Protein AF-A0A5C7QG18-F1 (afdb_monomer)

pLDDT: mean 86.08, std 16.28, range [35.47, 98.0]

Structure (mmCIF, N/CA/C/O backbone):
data_AF-A0A5C7QG18-F1
#
_entry.id   AF-A0A5C7QG18-F1
#
loop_
_atom_site.group_PDB
_atom_site.id
_atom_site.type_symbol
_atom_site.label_atom_id
_atom_site.label_alt_id
_atom_site.label_comp_id
_atom_site.label_asym_id
_atom_site.label_entity_id
_atom_site.label_seq_id
_atom_site.pdbx_PDB_ins_code
_atom_site.Cartn_x
_atom_site.Cartn_y
_atom_site.Cartn_z
_atom_site.occupancy
_atom_site.B_iso_or_equiv
_atom_site.auth_seq_id
_atom_site.auth_comp_id
_atom_site.auth_asym_id
_atom_site.auth_atom_id
_atom_site.pdbx_PDB_model_num
ATOM 1 N N . MET A 1 1 ? 27.582 0.626 -23.333 1.00 40.91 1 MET A N 1
ATOM 2 C CA . MET A 1 1 ? 26.677 -0.503 -23.034 1.00 40.91 1 MET A CA 1
ATOM 3 C C . MET A 1 1 ? 26.299 -0.450 -21.560 1.00 40.91 1 MET A C 1
ATOM 5 O O . MET A 1 1 ? 26.985 -1.045 -20.756 1.00 40.91 1 MET A O 1
ATOM 9 N N . TYR A 1 2 ? 25.288 0.343 -21.220 1.00 48.47 2 TYR A N 1
ATOM 10 C CA . TYR A 1 2 ? 24.526 0.409 -19.960 1.00 48.47 2 TYR A CA 1
ATOM 11 C C . TYR A 1 2 ? 23.326 1.323 -20.295 1.00 48.47 2 TYR A C 1
ATOM 13 O O . TYR A 1 2 ? 23.486 2.145 -21.193 1.00 48.47 2 TYR A O 1
ATOM 21 N N . LEU A 1 3 ? 22.180 1.200 -19.608 1.00 45.28 3 LEU A N 1
ATOM 22 C CA . LEU A 1 3 ? 20.922 1.982 -19.763 1.00 45.28 3 LEU A CA 1
ATOM 23 C C . LEU A 1 3 ? 19.755 1.293 -20.510 1.00 45.28 3 LEU A C 1
ATOM 25 O O . LEU A 1 3 ? 19.265 1.795 -21.514 1.00 45.28 3 LEU A O 1
ATOM 29 N N . ALA A 1 4 ? 19.240 0.185 -19.967 1.00 44.75 4 ALA A N 1
ATOM 30 C CA . ALA A 1 4 ? 17.872 -0.272 -20.281 1.00 44.75 4 ALA A CA 1
ATOM 31 C C . ALA A 1 4 ? 17.091 -0.822 -19.065 1.00 44.75 4 ALA A C 1
ATOM 33 O O . ALA A 1 4 ? 15.986 -1.321 -19.227 1.00 44.75 4 ALA A O 1
ATOM 34 N N . TYR A 1 5 ? 17.643 -0.745 -17.845 1.00 47.41 5 TYR A N 1
ATOM 35 C CA . TYR A 1 5 ? 17.040 -1.369 -16.652 1.00 47.41 5 TYR A CA 1
ATOM 36 C C . TYR A 1 5 ? 16.222 -0.416 -15.763 1.00 47.41 5 TYR A C 1
ATOM 38 O O . TYR A 1 5 ? 15.475 -0.889 -14.916 1.00 47.41 5 TYR A O 1
ATOM 46 N N . GLY A 1 6 ? 16.346 0.906 -15.935 1.00 49.78 6 GLY A N 1
ATOM 47 C CA . GLY A 1 6 ? 15.667 1.881 -15.067 1.00 49.78 6 GLY A CA 1
ATOM 48 C C . GLY A 1 6 ? 14.184 2.084 -15.388 1.00 49.78 6 GLY A C 1
ATOM 49 O O . GLY A 1 6 ? 13.379 2.221 -14.479 1.00 49.78 6 GLY A O 1
ATOM 50 N N . TRP A 1 7 ? 13.806 2.045 -16.670 1.00 51.66 7 TRP A N 1
ATOM 51 C CA . TRP A 1 7 ? 12.438 2.376 -17.093 1.00 51.66 7 TRP A CA 1
ATOM 52 C C . TRP A 1 7 ? 11.420 1.265 -16.768 1.00 51.66 7 TRP A C 1
ATOM 54 O O . TRP A 1 7 ? 10.299 1.561 -16.379 1.00 51.66 7 TRP A O 1
ATOM 64 N N . ASP A 1 8 ? 11.817 -0.013 -16.832 1.00 73.94 8 ASP A N 1
ATOM 65 C CA . ASP A 1 8 ? 10.913 -1.154 -16.577 1.00 73.94 8 ASP A CA 1
ATOM 66 C C . ASP A 1 8 ? 10.562 -1.322 -15.086 1.00 73.94 8 ASP A C 1
ATOM 68 O O . ASP A 1 8 ? 9.484 -1.812 -14.753 1.00 73.94 8 ASP A O 1
ATOM 72 N N . HIS A 1 9 ? 11.453 -0.930 -14.167 1.00 81.62 9 HIS A N 1
ATOM 73 C CA . HIS A 1 9 ? 11.189 -1.056 -12.727 1.00 81.62 9 HIS A CA 1
ATOM 74 C C . HIS A 1 9 ? 10.169 -0.024 -12.255 1.00 81.62 9 HIS A C 1
ATOM 76 O O . HIS A 1 9 ? 9.154 -0.396 -11.668 1.00 81.62 9 HIS A O 1
ATOM 82 N N . ASP A 1 10 ? 10.390 1.249 -12.580 1.00 88.25 10 ASP A N 1
ATOM 83 C CA . ASP A 1 10 ? 9.490 2.327 -12.175 1.00 88.25 10 ASP A CA 1
ATOM 84 C C . ASP A 1 10 ? 8.101 2.140 -12.798 1.00 88.25 10 ASP A C 1
ATOM 86 O O . ASP A 1 10 ? 7.101 2.192 -12.088 1.00 88.25 10 ASP A O 1
ATOM 90 N N . GLU A 1 11 ? 8.008 1.780 -14.082 1.00 89.19 11 GLU A N 1
ATOM 91 C CA . GLU A 1 11 ? 6.724 1.468 -14.724 1.00 89.19 11 GLU A CA 1
ATOM 92 C C . GLU A 1 11 ? 5.980 0.303 -14.049 1.00 89.19 11 GLU A C 1
ATOM 94 O O . GLU A 1 11 ? 4.754 0.346 -13.895 1.00 89.19 11 GLU A O 1
ATOM 99 N N . LYS A 1 12 ? 6.694 -0.742 -13.608 1.00 89.94 12 LYS A N 1
ATOM 100 C CA . LYS A 1 12 ? 6.092 -1.850 -12.849 1.00 89.94 12 LYS A CA 1
ATOM 101 C C . LYS A 1 12 ? 5.577 -1.398 -11.488 1.00 89.94 12 LYS A C 1
ATOM 103 O O . LYS A 1 12 ? 4.496 -1.836 -11.093 1.00 89.94 12 LYS A O 1
ATOM 108 N N . ILE A 1 13 ? 6.321 -0.541 -10.791 1.00 92.69 13 ILE A N 1
ATOM 109 C CA . ILE A 1 13 ? 5.902 0.026 -9.507 1.00 92.69 13 ILE A CA 1
ATOM 110 C C . ILE A 1 13 ? 4.657 0.887 -9.680 1.00 92.69 13 ILE A C 1
ATOM 112 O O . ILE A 1 13 ? 3.690 0.707 -8.945 1.00 92.69 13 ILE A O 1
ATOM 116 N N . VAL A 1 14 ? 4.636 1.755 -10.688 1.00 94.19 14 VAL A N 1
ATOM 117 C CA . VAL A 1 14 ? 3.479 2.595 -11.009 1.00 94.19 14 VAL A CA 1
ATOM 118 C C . VAL A 1 14 ? 2.265 1.739 -11.341 1.00 94.19 14 VAL A C 1
ATOM 120 O O . VAL A 1 14 ? 1.197 1.938 -10.766 1.00 94.19 14 VAL A O 1
ATOM 123 N N . ARG A 1 15 ? 2.419 0.729 -12.205 1.00 92.62 15 ARG A N 1
ATOM 124 C CA . ARG A 1 15 ? 1.324 -0.190 -12.546 1.00 92.62 15 ARG A CA 1
ATOM 125 C C . ARG A 1 15 ? 0.787 -0.919 -11.315 1.00 92.62 15 ARG A C 1
ATOM 127 O O . ARG A 1 15 ? -0.426 -1.063 -11.176 1.00 92.62 15 ARG A O 1
ATOM 134 N N . LEU A 1 16 ? 1.672 -1.372 -10.428 1.00 95.00 16 LEU A N 1
ATOM 135 C CA . LEU A 1 16 ? 1.276 -2.000 -9.173 1.00 95.00 16 LEU A CA 1
ATOM 136 C C . LEU A 1 16 ? 0.538 -1.009 -8.267 1.00 95.00 16 LEU A C 1
ATOM 138 O O . LEU A 1 16 ? -0.536 -1.339 -7.774 1.00 95.00 16 LEU A O 1
ATOM 142 N N . ALA A 1 17 ? 1.055 0.206 -8.090 1.00 96.12 17 ALA A N 1
ATOM 143 C CA . ALA A 1 17 ? 0.421 1.239 -7.276 1.00 96.12 17 ALA A CA 1
ATOM 144 C C . ALA A 1 17 ? -0.994 1.559 -7.776 1.00 96.12 17 ALA A C 1
ATOM 146 O O . ALA A 1 17 ? -1.938 1.525 -6.993 1.00 96.12 17 ALA A O 1
ATOM 147 N N . LEU A 1 18 ? -1.169 1.748 -9.087 1.00 95.88 18 LEU A N 1
ATOM 148 C CA . LEU A 1 18 ? -2.467 2.045 -9.701 1.00 95.88 18 LEU A CA 1
ATOM 149 C C . LEU A 1 18 ? -3.492 0.903 -9.597 1.00 95.88 18 LEU A C 1
ATOM 151 O O . LEU A 1 18 ? -4.693 1.145 -9.754 1.00 95.88 18 LEU A O 1
ATOM 155 N N . SER A 1 19 ? -3.053 -0.329 -9.317 1.00 96.25 19 SER A N 1
ATOM 156 C CA . SER A 1 19 ? -3.971 -1.441 -9.038 1.00 96.25 19 SER A CA 1
ATOM 157 C C . SER A 1 19 ? -4.697 -1.287 -7.696 1.00 96.25 19 SER A C 1
ATOM 159 O O . SER A 1 19 ? -5.790 -1.828 -7.535 1.00 96.25 19 SER A O 1
ATOM 161 N N . PHE A 1 20 ? -4.152 -0.495 -6.764 1.00 97.00 20 PHE A N 1
ATOM 162 C CA . PHE A 1 20 ? -4.810 -0.150 -5.507 1.00 97.00 20 PHE A CA 1
ATOM 163 C C . PHE A 1 20 ? -5.688 1.097 -5.697 1.00 97.00 20 PHE A C 1
ATOM 165 O O . PHE A 1 20 ? -5.167 2.169 -6.018 1.00 97.00 20 PHE A O 1
ATOM 172 N N . PRO A 1 21 ? -7.011 1.012 -5.462 1.00 95.62 21 PRO A N 1
ATOM 173 C CA . PRO A 1 21 ? -7.928 2.122 -5.724 1.00 95.62 21 PRO A CA 1
ATOM 174 C C . PRO A 1 21 ? -7.557 3.422 -5.007 1.00 95.62 21 PRO A C 1
ATOM 176 O O . PRO A 1 21 ? -7.668 4.497 -5.591 1.00 95.62 21 PRO A O 1
ATOM 179 N N . SER A 1 22 ? -7.071 3.321 -3.767 1.00 96.25 22 SER A N 1
ATOM 180 C CA . SER A 1 22 ? -6.711 4.476 -2.935 1.00 96.25 22 SER A CA 1
ATOM 181 C C . SER A 1 22 ? -5.432 5.201 -3.372 1.00 96.25 22 SER A C 1
ATOM 183 O O . SER A 1 22 ? -5.158 6.292 -2.878 1.00 96.25 22 SER A O 1
ATOM 185 N N . LEU A 1 23 ? -4.652 4.628 -4.297 1.00 96.94 23 LEU A N 1
ATOM 186 C CA . LEU A 1 23 ? -3.402 5.216 -4.788 1.00 96.94 23 LEU A CA 1
ATOM 187 C C . LEU A 1 23 ? -3.536 5.882 -6.164 1.00 96.94 23 LEU A C 1
ATOM 189 O O . LEU A 1 23 ? -2.575 6.481 -6.633 1.00 96.94 23 LEU A O 1
ATOM 193 N N . ARG A 1 24 ? -4.703 5.812 -6.819 1.00 93.81 24 ARG A N 1
ATOM 194 C CA . ARG A 1 24 ? -4.900 6.339 -8.187 1.00 93.81 24 ARG A CA 1
ATOM 195 C C . ARG A 1 24 ? -4.604 7.837 -8.322 1.00 93.81 24 ARG A C 1
ATOM 197 O O . ARG A 1 24 ? -4.213 8.280 -9.394 1.00 93.81 24 ARG A O 1
ATOM 204 N N . GLU A 1 25 ? -4.764 8.591 -7.238 1.00 92.06 25 GLU A N 1
ATOM 205 C CA . GLU A 1 25 ? -4.493 10.034 -7.171 1.00 92.06 25 GLU A CA 1
ATOM 206 C C . GLU A 1 25 ? -3.248 10.356 -6.322 1.00 92.06 25 GLU A C 1
ATOM 208 O O . GLU A 1 25 ? -3.076 11.475 -5.831 1.00 92.06 25 GLU A O 1
ATOM 213 N N . ALA A 1 26 ? -2.377 9.368 -6.091 1.00 95.19 26 ALA A N 1
ATOM 214 C CA . ALA A 1 26 ? -1.180 9.578 -5.293 1.00 95.19 26 ALA A CA 1
ATOM 215 C C . ALA A 1 26 ? -0.138 10.422 -6.040 1.00 95.19 26 ALA A C 1
ATOM 217 O O . ALA A 1 26 ? 0.204 10.166 -7.195 1.00 95.19 26 ALA A O 1
ATOM 218 N N . SER A 1 27 ? 0.399 11.427 -5.345 1.00 95.75 27 SER A N 1
ATOM 219 C CA . SER A 1 27 ? 1.507 12.236 -5.857 1.00 95.75 27 SER A CA 1
ATOM 220 C C . SER A 1 27 ? 2.792 11.407 -5.895 1.00 95.75 27 SER A C 1
ATOM 222 O O . SER A 1 27 ? 3.000 10.559 -5.031 1.00 95.75 27 SER A O 1
ATOM 224 N N . GLY A 1 28 ? 3.658 11.642 -6.882 1.00 93.31 28 GLY A N 1
ATOM 225 C CA . GLY A 1 28 ? 4.908 10.893 -7.055 1.00 93.31 28 GLY A CA 1
ATOM 226 C C . GLY A 1 28 ? 4.773 9.538 -7.754 1.00 93.31 28 GLY A C 1
ATOM 227 O O . GLY A 1 28 ? 5.691 8.733 -7.651 1.00 93.31 28 GLY A O 1
ATOM 228 N N . LEU A 1 29 ? 3.657 9.262 -8.443 1.00 93.06 29 LEU A N 1
ATOM 229 C CA . LEU A 1 29 ? 3.512 8.075 -9.302 1.00 93.06 29 LEU A CA 1
ATOM 230 C C . LEU A 1 29 ? 3.831 8.331 -10.785 1.00 93.06 29 LEU A C 1
ATOM 232 O O . LEU A 1 29 ? 4.124 7.385 -11.505 1.00 93.06 29 LEU A O 1
ATOM 236 N N . HIS A 1 30 ? 3.791 9.571 -11.274 1.00 87.44 30 HIS A N 1
ATOM 237 C 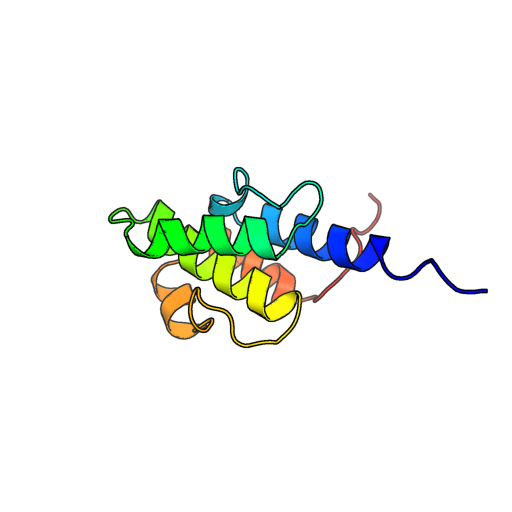CA . HIS A 1 30 ? 4.010 9.861 -12.697 1.00 87.44 30 HIS A CA 1
ATOM 238 C C . HIS A 1 30 ? 4.921 11.085 -12.908 1.00 87.44 30 HIS A C 1
ATOM 240 O O . HIS A 1 30 ? 4.409 12.207 -12.936 1.00 87.44 30 HIS A O 1
ATOM 246 N N . PRO A 1 31 ? 6.247 10.896 -13.101 1.00 88.12 31 PRO A N 1
ATOM 247 C CA . PRO A 1 31 ? 7.008 9.638 -12.975 1.00 88.12 31 PRO A CA 1
ATOM 248 C C . PRO A 1 31 ? 7.061 9.123 -11.525 1.00 88.12 31 PRO A C 1
ATOM 250 O O . PRO A 1 31 ? 6.686 9.845 -10.600 1.00 88.12 31 PRO A O 1
ATOM 253 N N . PHE A 1 32 ? 7.499 7.873 -11.321 1.00 90.94 32 PHE A N 1
ATOM 254 C CA . PHE A 1 32 ? 7.667 7.353 -9.964 1.00 90.94 32 PHE A CA 1
ATOM 255 C C . PHE A 1 32 ? 8.807 8.087 -9.259 1.00 90.94 32 PHE A C 1
ATOM 257 O O . PHE A 1 32 ? 9.974 7.926 -9.597 1.00 90.94 32 PHE A O 1
ATOM 264 N N . GLU A 1 33 ? 8.451 8.883 -8.259 1.00 91.62 33 GLU A N 1
ATOM 265 C CA . GLU A 1 33 ? 9.364 9.681 -7.453 1.00 91.62 33 GLU A CA 1
ATOM 266 C C . GLU A 1 33 ? 9.247 9.219 -5.996 1.00 91.62 33 GLU A C 1
ATOM 268 O O . GLU A 1 33 ? 8.400 9.728 -5.251 1.00 91.62 33 GLU A O 1
ATOM 273 N N . PRO A 1 34 ? 10.089 8.263 -5.544 1.00 88.88 34 PRO A N 1
ATOM 274 C CA . PRO A 1 34 ? 9.914 7.583 -4.260 1.00 88.88 34 PRO A CA 1
ATOM 275 C C . PRO A 1 34 ? 9.771 8.530 -3.068 1.00 88.88 34 PRO A C 1
ATOM 277 O O . PRO A 1 34 ? 8.974 8.281 -2.169 1.00 88.88 34 PRO A O 1
ATOM 280 N N . ARG A 1 35 ? 10.517 9.643 -3.068 1.00 89.88 35 ARG A N 1
ATOM 281 C CA . ARG A 1 35 ? 10.470 10.646 -1.992 1.00 89.88 35 ARG A CA 1
ATOM 282 C C . ARG A 1 35 ? 9.159 11.429 -1.980 1.00 89.88 35 ARG A C 1
ATOM 284 O O . ARG A 1 35 ? 8.632 11.704 -0.907 1.00 89.88 35 ARG A O 1
ATOM 291 N N . GLN A 1 36 ? 8.644 11.799 -3.152 1.00 93.00 36 GLN A N 1
ATOM 292 C CA . GLN A 1 36 ? 7.372 12.514 -3.262 1.00 93.00 36 GLN A CA 1
ATOM 293 C C . GLN A 1 36 ? 6.205 11.590 -2.903 1.00 93.00 36 GLN A C 1
ATOM 295 O O . GLN A 1 36 ? 5.306 11.996 -2.166 1.00 93.00 36 GLN A O 1
ATOM 300 N N . PHE A 1 37 ? 6.261 10.340 -3.365 1.00 94.19 37 PHE A N 1
ATOM 301 C CA . PHE A 1 37 ? 5.286 9.319 -3.010 1.00 94.19 37 PHE A CA 1
ATOM 302 C C . PHE A 1 37 ? 5.294 9.024 -1.506 1.00 94.19 37 PHE A C 1
ATOM 304 O O . PHE A 1 37 ? 4.240 9.011 -0.878 1.00 94.19 37 PHE A O 1
ATOM 311 N N . GLU A 1 38 ? 6.469 8.870 -0.887 1.00 92.81 38 GLU A N 1
ATOM 312 C CA . GLU A 1 38 ? 6.574 8.676 0.562 1.00 92.81 38 GLU A CA 1
ATOM 313 C C . GLU A 1 38 ? 5.983 9.853 1.348 1.00 92.81 38 GLU A C 1
ATOM 315 O O . GLU A 1 38 ? 5.267 9.632 2.327 1.00 92.81 38 GLU A O 1
ATOM 320 N N . GLU A 1 39 ? 6.232 11.093 0.923 1.00 93.19 39 GLU A N 1
ATOM 321 C CA . GLU A 1 39 ? 5.643 12.265 1.572 1.00 93.19 39 GLU A CA 1
ATOM 322 C C . GLU A 1 39 ? 4.114 12.248 1.474 1.00 93.19 39 GLU A C 1
ATOM 324 O O . GLU A 1 39 ? 3.427 12.456 2.474 1.00 93.19 39 GLU A O 1
ATOM 329 N N . TRP A 1 40 ? 3.567 11.890 0.309 1.00 94.75 40 TRP A N 1
ATOM 330 C CA . TRP A 1 40 ? 2.126 11.708 0.144 1.00 94.75 40 TRP A CA 1
ATOM 331 C C . TRP A 1 40 ? 1.571 10.628 1.087 1.00 94.75 40 TRP A C 1
ATOM 333 O O . TRP A 1 40 ? 0.559 10.852 1.752 1.00 94.75 40 TRP A O 1
ATOM 343 N N . VAL A 1 41 ? 2.258 9.487 1.217 1.00 94.56 41 VAL A N 1
ATOM 344 C CA . VAL A 1 41 ? 1.865 8.396 2.127 1.00 94.56 41 VAL A CA 1
ATOM 345 C C . VAL A 1 41 ? 1.912 8.846 3.588 1.00 94.56 41 VAL A C 1
ATOM 347 O O . VAL A 1 41 ? 1.023 8.509 4.369 1.00 94.56 41 VAL A O 1
ATOM 350 N N . ARG A 1 42 ? 2.914 9.640 3.982 1.00 93.50 42 ARG A N 1
ATOM 351 C CA . ARG A 1 42 ? 3.039 10.158 5.354 1.00 93.50 42 ARG A CA 1
ATOM 352 C C . ARG A 1 42 ? 1.864 11.038 5.760 1.00 93.50 42 ARG A C 1
ATOM 354 O O . ARG A 1 42 ? 1.440 10.966 6.911 1.00 93.50 42 ARG A O 1
ATOM 361 N N . LEU A 1 43 ? 1.314 11.831 4.842 1.00 92.88 43 LEU A N 1
ATOM 362 C CA . LEU A 1 43 ? 0.146 12.669 5.135 1.00 92.88 43 LEU A CA 1
ATOM 363 C C . LEU A 1 43 ? -1.078 11.833 5.546 1.00 92.88 43 LEU A C 1
ATOM 365 O O . LEU A 1 43 ? -1.899 12.301 6.332 1.00 92.88 43 LEU A O 1
ATOM 369 N N . ARG A 1 44 ? -1.160 10.573 5.100 1.00 94.44 44 ARG A N 1
ATOM 370 C CA . ARG A 1 44 ? -2.233 9.629 5.456 1.00 94.44 44 ARG A CA 1
ATOM 371 C C . ARG A 1 44 ? -2.123 9.077 6.878 1.00 94.44 44 ARG A C 1
ATOM 373 O O . ARG A 1 44 ? -3.106 8.564 7.396 1.00 94.44 44 ARG A O 1
ATOM 380 N N . ILE A 1 45 ? -0.974 9.217 7.550 1.00 89.56 45 ILE A N 1
ATOM 381 C CA . ILE A 1 45 ? -0.798 8.789 8.955 1.00 89.56 45 ILE A CA 1
ATOM 382 C C . ILE A 1 45 ? -1.774 9.521 9.886 1.00 89.56 45 ILE A C 1
ATOM 384 O O . ILE A 1 45 ? -2.241 8.950 10.868 1.00 89.56 45 ILE A O 1
ATOM 388 N N . PHE A 1 46 ? -2.086 10.779 9.572 1.00 87.06 46 PHE A N 1
ATOM 389 C CA . PHE A 1 46 ? -3.010 11.609 10.348 1.00 87.06 46 PHE A CA 1
ATOM 390 C C . PHE A 1 46 ? -4.462 11.516 9.861 1.00 87.06 46 PHE A C 1
ATOM 392 O O . PHE A 1 46 ? -5.348 12.146 10.446 1.00 87.06 46 PHE A O 1
ATOM 399 N N . GLY A 1 47 ? -4.697 10.746 8.798 1.00 83.25 47 GLY A N 1
ATOM 400 C CA . GLY A 1 47 ? -6.012 10.511 8.232 1.00 83.25 47 GLY A CA 1
ATOM 401 C C . GLY A 1 47 ? -6.919 9.752 9.192 1.00 83.25 47 GLY A C 1
ATOM 402 O O . GLY A 1 47 ? -6.479 8.863 9.923 1.00 83.25 47 GLY A O 1
ATOM 403 N N . LYS A 1 48 ? -8.198 10.131 9.226 1.00 84.56 48 LYS A N 1
ATOM 404 C CA . LYS A 1 48 ? -9.185 9.545 10.152 1.00 84.56 48 LYS A CA 1
ATOM 405 C C . LYS A 1 48 ? -10.179 8.622 9.462 1.00 84.56 48 LYS A C 1
ATOM 407 O O . LYS A 1 48 ? -10.758 7.764 10.132 1.00 84.56 48 LYS A O 1
ATOM 412 N N . ASP A 1 49 ? -10.376 8.796 8.160 1.00 92.69 49 ASP A N 1
ATOM 413 C CA . ASP A 1 49 ? -11.288 7.969 7.384 1.00 92.69 49 ASP A CA 1
ATOM 414 C C . ASP A 1 49 ? -10.628 6.663 6.920 1.00 92.69 49 ASP A C 1
ATOM 416 O O . ASP A 1 49 ? -9.419 6.441 7.050 1.00 92.69 49 ASP A O 1
ATOM 420 N N . ASP A 1 50 ? -11.456 5.746 6.431 1.00 90.25 50 ASP A N 1
ATOM 421 C CA . ASP A 1 50 ? -10.985 4.436 5.994 1.00 90.25 50 ASP A CA 1
ATOM 422 C C . ASP A 1 50 ? -10.259 4.493 4.646 1.00 90.25 50 ASP A C 1
ATOM 424 O O . ASP A 1 50 ? -9.511 3.568 4.331 1.00 90.25 50 ASP A O 1
ATOM 428 N N . ILE A 1 51 ? -10.431 5.559 3.858 1.00 91.38 51 ILE A N 1
ATOM 429 C CA . ILE A 1 51 ? -9.714 5.744 2.591 1.00 91.38 51 ILE A CA 1
ATOM 430 C C . ILE A 1 51 ? -8.244 6.038 2.891 1.00 91.38 51 ILE A C 1
ATOM 432 O O . ILE A 1 51 ? -7.364 5.381 2.334 1.00 91.38 51 ILE A O 1
ATOM 436 N N . ASP A 1 52 ? -7.973 6.942 3.831 1.00 92.69 52 ASP A N 1
ATOM 437 C CA . ASP A 1 52 ? -6.626 7.290 4.266 1.00 92.69 52 ASP A CA 1
ATOM 438 C C . ASP A 1 52 ? -5.902 6.090 4.888 1.00 92.69 52 ASP A C 1
ATOM 440 O O . ASP A 1 52 ? -4.735 5.842 4.578 1.00 92.69 52 ASP A O 1
ATOM 444 N N . LYS A 1 53 ? -6.584 5.285 5.715 1.00 93.88 53 LYS A N 1
ATOM 445 C CA . LYS A 1 53 ? -5.982 4.063 6.282 1.00 93.88 53 LYS A CA 1
ATOM 446 C C . LYS A 1 53 ? -5.636 3.053 5.186 1.00 93.88 53 LYS A C 1
ATOM 448 O O . LYS A 1 53 ? -4.542 2.486 5.197 1.00 93.88 53 LYS A O 1
ATOM 453 N N . GLN A 1 54 ? -6.535 2.837 4.224 1.00 96.88 54 GLN A N 1
ATOM 454 C CA . GLN A 1 54 ? -6.278 1.947 3.088 1.00 96.88 54 GLN A CA 1
ATOM 455 C C . GLN A 1 54 ? -5.092 2.437 2.247 1.00 96.88 54 GLN A C 1
ATOM 457 O O . GLN A 1 54 ? -4.198 1.640 1.938 1.00 96.88 54 GLN A O 1
ATOM 462 N N . ALA A 1 55 ? -5.046 3.743 1.961 1.00 96.88 55 ALA A N 1
ATOM 463 C CA . ALA A 1 55 ? -3.961 4.406 1.242 1.00 96.88 55 ALA A CA 1
ATOM 464 C C . ALA A 1 55 ? -2.622 4.285 1.974 1.00 96.88 55 ALA A C 1
ATOM 466 O O . ALA A 1 55 ? -1.605 3.996 1.347 1.00 96.88 55 ALA A O 1
ATOM 467 N N . LEU A 1 56 ? -2.607 4.458 3.298 1.00 96.31 56 LEU A N 1
ATOM 468 C CA . LEU A 1 56 ? -1.402 4.332 4.116 1.00 96.31 56 LEU A CA 1
ATOM 469 C C . LEU A 1 56 ? -0.780 2.937 3.980 1.00 96.31 56 LEU A C 1
ATOM 471 O O . LEU A 1 56 ? 0.422 2.805 3.742 1.00 96.31 56 LEU A O 1
ATOM 475 N N . HIS A 1 57 ? -1.593 1.888 4.114 1.00 96.56 57 HIS A N 1
ATOM 476 C CA . HIS A 1 57 ? -1.111 0.511 4.020 1.00 96.56 57 HIS A CA 1
ATOM 477 C C . HIS A 1 57 ? -0.714 0.125 2.590 1.00 96.56 57 HIS A C 1
ATOM 479 O O . HIS A 1 57 ? 0.325 -0.512 2.409 1.00 96.56 57 HIS A O 1
ATOM 485 N N . ALA A 1 58 ? -1.476 0.557 1.579 1.00 97.25 58 ALA A N 1
ATOM 486 C CA . ALA A 1 58 ? -1.116 0.374 0.171 1.00 97.25 58 ALA A CA 1
ATOM 487 C C . ALA A 1 58 ? 0.198 1.090 -0.165 1.00 97.25 58 ALA A C 1
ATOM 489 O O . ALA A 1 58 ? 1.105 0.492 -0.734 1.00 97.25 58 ALA A O 1
ATOM 490 N N . GLY A 1 59 ? 0.357 2.336 0.276 1.00 95.75 59 GLY A N 1
ATOM 491 C CA . GLY A 1 59 ? 1.572 3.116 0.079 1.00 95.75 59 GLY A CA 1
ATOM 492 C C . GLY A 1 59 ? 2.806 2.476 0.710 1.00 95.75 59 GLY A C 1
ATOM 493 O O . GLY A 1 59 ? 3.837 2.349 0.054 1.00 95.75 59 GLY A O 1
ATOM 494 N N . ARG A 1 60 ? 2.697 1.997 1.956 1.00 95.00 60 ARG A N 1
ATOM 495 C CA . ARG A 1 60 ? 3.781 1.262 2.633 1.00 95.00 60 ARG A CA 1
ATOM 496 C C . ARG A 1 60 ? 4.178 -0.007 1.882 1.00 95.00 60 ARG A C 1
ATOM 498 O O . ARG A 1 60 ? 5.368 -0.287 1.770 1.00 95.00 60 ARG A O 1
ATOM 505 N N . PHE A 1 61 ? 3.207 -0.743 1.344 1.00 95.50 61 PHE A N 1
ATOM 506 C CA . PHE A 1 61 ? 3.476 -1.910 0.506 1.00 95.50 61 PHE A CA 1
ATOM 507 C C . PHE A 1 61 ? 4.261 -1.536 -0.758 1.00 95.50 61 PHE A C 1
ATOM 509 O O . PHE A 1 61 ? 5.303 -2.131 -1.024 1.00 95.50 61 PHE A O 1
ATOM 516 N N . ILE A 1 62 ? 3.813 -0.516 -1.498 1.00 95.19 62 ILE A N 1
ATOM 517 C CA . ILE A 1 62 ? 4.505 -0.041 -2.706 1.00 95.19 62 ILE A CA 1
ATOM 518 C C . ILE A 1 62 ? 5.937 0.391 -2.390 1.00 95.19 62 ILE A C 1
ATOM 520 O O . ILE A 1 62 ? 6.868 -0.013 -3.083 1.00 95.19 62 ILE A O 1
ATOM 524 N N . ILE A 1 63 ? 6.127 1.156 -1.315 1.00 92.00 63 ILE A N 1
ATOM 525 C CA . ILE A 1 63 ? 7.451 1.581 -0.855 1.00 92.00 63 ILE A CA 1
ATOM 526 C C . ILE A 1 63 ? 8.333 0.359 -0.560 1.00 92.00 63 ILE A C 1
ATOM 528 O O . ILE A 1 63 ? 9.412 0.246 -1.143 1.00 92.00 63 ILE A O 1
ATOM 532 N N . GLN A 1 64 ? 7.853 -0.583 0.262 1.00 91.25 64 GLN A N 1
ATOM 533 C CA . GLN A 1 64 ? 8.569 -1.815 0.621 1.00 91.25 64 GLN A CA 1
ATOM 534 C C . GLN A 1 64 ? 9.020 -2.598 -0.620 1.00 91.25 64 GLN A C 1
ATOM 536 O O . GLN A 1 64 ? 10.151 -3.077 -0.681 1.00 91.25 64 GLN A O 1
ATOM 541 N N . VAL A 1 65 ? 8.138 -2.711 -1.612 1.00 90.88 65 VAL A N 1
ATOM 542 C CA . VAL A 1 65 ? 8.378 -3.435 -2.863 1.00 90.88 65 VAL A CA 1
ATOM 543 C C . VAL A 1 65 ? 9.325 -2.677 -3.805 1.00 90.88 65 VAL A C 1
ATOM 545 O O . VAL A 1 65 ? 10.099 -3.304 -4.526 1.00 90.88 65 VAL A O 1
ATOM 548 N N . SER A 1 66 ? 9.307 -1.342 -3.790 1.00 87.94 66 SER A N 1
ATOM 549 C CA . SER A 1 66 ? 10.107 -0.508 -4.697 1.00 87.94 66 SE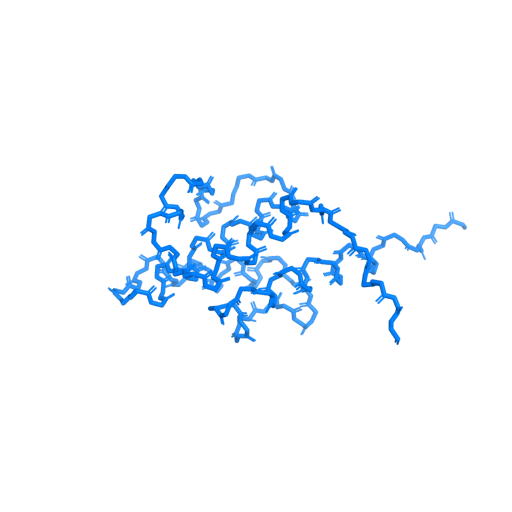R A CA 1
ATOM 550 C C . SER A 1 66 ? 11.609 -0.516 -4.418 1.00 87.94 66 SER A C 1
ATOM 552 O O . SER A 1 66 ? 12.399 -0.512 -5.361 1.00 87.94 66 SER A O 1
ATOM 554 N N . ASN A 1 67 ? 12.015 -0.498 -3.147 1.00 76.00 67 ASN A N 1
ATOM 555 C CA . ASN A 1 67 ? 13.399 -0.198 -2.769 1.00 76.00 67 ASN A CA 1
ATOM 556 C C . ASN A 1 67 ? 13.874 -0.927 -1.493 1.00 76.00 67 ASN A C 1
ATOM 558 O O . ASN A 1 67 ? 15.038 -0.783 -1.125 1.00 76.00 67 ASN A O 1
ATOM 562 N N . GLY A 1 68 ? 13.009 -1.699 -0.818 1.00 63.47 68 GLY A N 1
ATOM 563 C CA . GLY A 1 68 ? 13.363 -2.600 0.285 1.00 63.47 68 GLY A CA 1
ATOM 564 C C . GLY A 1 68 ? 13.969 -1.974 1.550 1.00 63.47 68 GLY A C 1
ATOM 565 O O . GLY A 1 68 ? 14.343 -2.72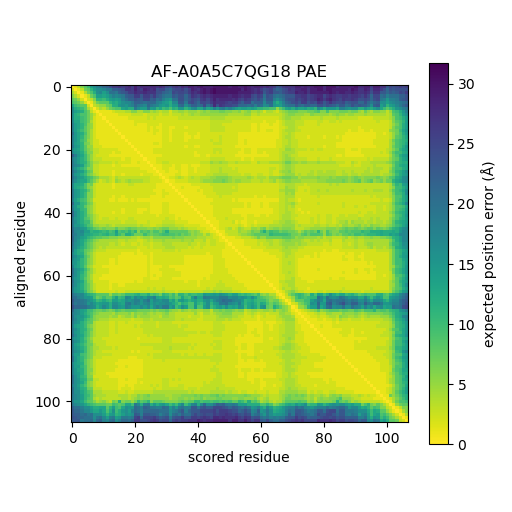5 2.449 1.00 63.47 68 GLY A O 1
ATOM 566 N N . GLN A 1 69 ? 14.101 -0.645 1.653 1.00 64.38 69 GLN A N 1
ATOM 567 C CA . GLN A 1 69 ? 14.636 0.002 2.862 1.00 64.38 69 GLN A CA 1
ATOM 568 C C . GLN A 1 69 ? 13.520 0.353 3.863 1.00 64.38 69 GLN A C 1
ATOM 570 O O . GLN A 1 69 ? 12.332 0.288 3.557 1.00 64.38 69 GLN A O 1
ATOM 575 N N . THR A 1 70 ? 13.899 0.713 5.088 1.00 59.97 70 THR A N 1
ATOM 576 C CA . THR A 1 70 ? 12.984 1.210 6.127 1.00 59.97 70 THR A CA 1
ATOM 577 C C . THR A 1 70 ? 12.768 2.711 5.963 1.00 59.97 70 THR A C 1
ATOM 579 O O . THR A 1 70 ? 13.705 3.492 6.143 1.00 59.97 70 THR A O 1
ATOM 582 N N . TRP A 1 71 ? 11.539 3.118 5.654 1.00 69.19 71 TRP A N 1
ATOM 583 C CA . TRP A 1 71 ? 11.199 4.507 5.332 1.00 69.19 71 TRP A CA 1
ATOM 584 C C . TRP A 1 71 ? 10.341 5.157 6.417 1.00 69.19 71 TRP A C 1
ATOM 586 O O . TRP A 1 71 ? 9.710 4.490 7.238 1.00 69.19 71 TRP A O 1
ATOM 596 N N . ARG A 1 72 ? 10.339 6.491 6.450 1.00 82.00 72 ARG A N 1
ATOM 597 C CA . ARG A 1 72 ? 9.775 7.337 7.511 1.00 82.00 72 ARG A CA 1
ATOM 598 C C . ARG A 1 72 ? 8.257 7.213 7.649 1.00 82.00 72 ARG A C 1
ATOM 600 O O . ARG A 1 72 ? 7.707 7.666 8.650 1.00 82.00 72 ARG A O 1
ATOM 607 N N . SER A 1 73 ? 7.580 6.640 6.657 1.00 85.38 73 SER A N 1
ATOM 608 C CA . SER A 1 73 ? 6.163 6.2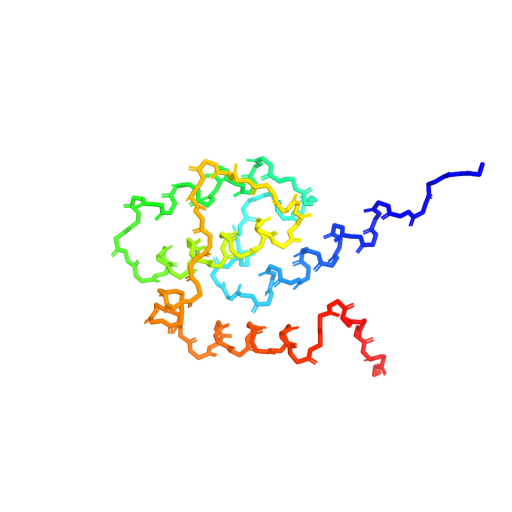85 6.732 1.00 85.38 73 SER A CA 1
ATOM 609 C C . SER A 1 73 ? 5.890 5.064 7.623 1.00 85.38 73 SER A C 1
ATOM 611 O O . SER A 1 73 ? 4.727 4.817 7.935 1.00 85.38 73 SER A O 1
ATOM 613 N N . GLY A 1 74 ? 6.916 4.344 8.092 1.00 89.50 74 GLY A N 1
ATOM 614 C CA . GLY A 1 74 ? 6.805 3.138 8.923 1.00 89.50 74 GLY A CA 1
ATOM 615 C C . GLY A 1 74 ? 6.741 1.839 8.104 1.00 89.50 74 GLY A C 1
ATOM 616 O O . GLY A 1 74 ? 6.597 1.891 6.883 1.00 89.50 74 GLY A O 1
ATOM 617 N N . PRO A 1 75 ? 6.857 0.666 8.755 1.00 90.88 75 PRO A N 1
ATOM 618 C CA . PRO A 1 75 ? 6.909 -0.620 8.063 1.00 90.88 75 PRO A CA 1
ATOM 619 C C . PRO A 1 75 ? 5.562 -1.003 7.439 1.00 90.88 75 PRO A C 1
ATOM 621 O O . PRO A 1 75 ? 4.493 -0.612 7.919 1.00 90.88 75 PRO A O 1
ATOM 624 N N . PHE A 1 76 ? 5.615 -1.814 6.382 1.00 92.81 76 PHE A N 1
ATOM 625 C CA . PHE A 1 76 ? 4.440 -2.512 5.871 1.00 92.81 76 PHE A CA 1
ATOM 626 C C . PHE A 1 76 ? 4.140 -3.752 6.723 1.00 92.81 76 PHE A C 1
ATOM 628 O O . PHE A 1 76 ? 4.932 -4.687 6.760 1.00 92.81 76 PHE A O 1
ATOM 635 N N . GLU A 1 77 ? 2.966 -3.770 7.356 1.00 93.38 77 GLU A N 1
ATOM 636 C CA . GLU A 1 77 ? 2.466 -4.896 8.152 1.00 93.38 77 GLU A CA 1
ATOM 637 C C . GLU 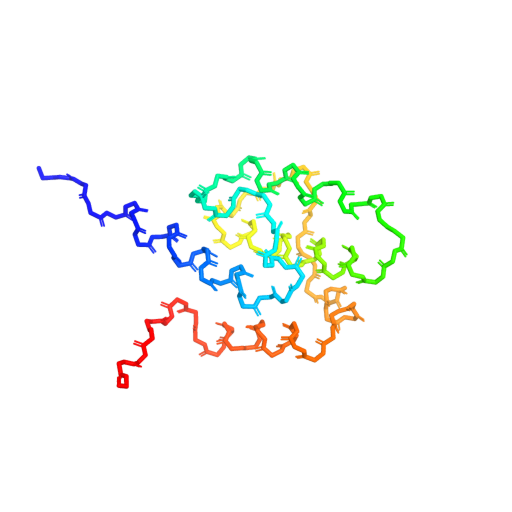A 1 77 ? 1.274 -5.550 7.450 1.00 93.38 77 GLU A C 1
ATOM 639 O O . GLU A 1 77 ? 0.177 -4.982 7.404 1.00 93.38 77 GLU A O 1
ATOM 644 N N . VAL A 1 78 ? 1.485 -6.751 6.903 1.00 95.50 78 VAL A N 1
ATOM 645 C CA . VAL A 1 78 ? 0.495 -7.445 6.062 1.00 95.50 78 VAL A CA 1
ATOM 646 C C . VAL A 1 78 ? -0.799 -7.764 6.811 1.00 95.50 78 VAL A C 1
ATOM 648 O O . VAL A 1 78 ? -1.881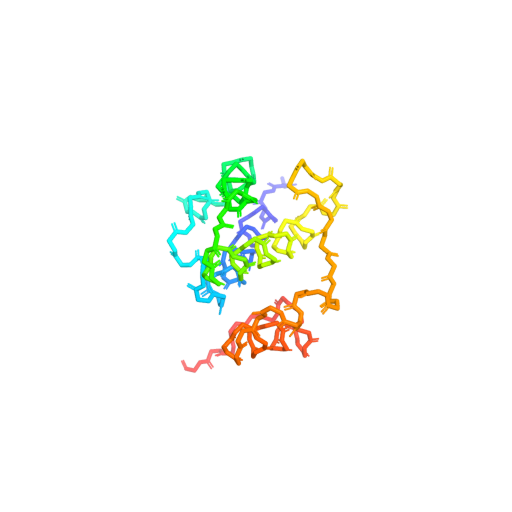 -7.588 6.260 1.00 95.50 78 VAL A O 1
ATOM 651 N N . VAL A 1 79 ? -0.717 -8.179 8.079 1.00 96.88 79 VAL A N 1
ATOM 652 C CA . VAL A 1 79 ? -1.903 -8.544 8.874 1.00 96.88 79 VAL A CA 1
ATOM 653 C C . VAL A 1 79 ? -2.798 -7.323 9.080 1.00 96.88 79 VAL A C 1
ATOM 655 O O . VAL A 1 79 ? -3.997 -7.382 8.817 1.00 96.88 79 VAL A O 1
ATOM 658 N N . THR A 1 80 ? -2.211 -6.190 9.470 1.00 95.38 80 THR A N 1
ATOM 659 C CA . THR A 1 80 ? -2.944 -4.929 9.636 1.00 95.38 80 THR A CA 1
ATOM 660 C C . THR A 1 80 ? -3.507 -4.434 8.307 1.00 95.38 80 THR A C 1
ATOM 662 O O . THR A 1 80 ? -4.660 -4.015 8.250 1.00 95.38 80 THR A O 1
ATOM 665 N N . ALA A 1 81 ? -2.733 -4.532 7.222 1.00 96.75 81 ALA A N 1
ATOM 666 C CA . ALA A 1 81 ? -3.201 -4.159 5.892 1.00 96.75 81 ALA A CA 1
ATOM 667 C C . ALA A 1 81 ? -4.433 -4.979 5.470 1.00 96.75 81 ALA A C 1
ATOM 669 O O . ALA A 1 81 ? -5.419 -4.403 5.020 1.00 96.75 81 ALA A O 1
ATOM 670 N N . MET A 1 82 ? -4.430 -6.297 5.696 1.00 97.56 82 MET A N 1
ATOM 671 C CA . MET A 1 82 ? -5.555 -7.181 5.361 1.00 97.56 82 MET A CA 1
ATOM 672 C C . MET A 1 82 ? -6.832 -6.888 6.160 1.00 97.56 82 MET A C 1
ATOM 674 O O . MET A 1 82 ? -7.927 -7.095 5.631 1.00 97.56 82 MET A O 1
ATOM 678 N N . LEU A 1 83 ? -6.699 -6.398 7.399 1.00 96.44 83 LEU A N 1
ATOM 679 C CA . LEU A 1 83 ? -7.829 -5.964 8.231 1.00 96.44 83 LEU A CA 1
ATOM 680 C C . LEU A 1 83 ? -8.445 -4.641 7.752 1.00 96.44 83 LEU A C 1
ATOM 682 O O . LEU A 1 83 ? -9.642 -4.433 7.925 1.00 96.44 83 LEU A O 1
ATOM 686 N N . VAL A 1 84 ? -7.636 -3.750 7.175 1.00 95.88 84 VAL A N 1
ATOM 687 C CA . VAL A 1 84 ? -8.054 -2.402 6.748 1.00 95.88 84 VAL A CA 1
ATOM 688 C C . VAL A 1 84 ? -8.549 -2.376 5.302 1.00 95.88 84 VAL A C 1
ATOM 690 O O . VAL A 1 84 ? -9.470 -1.635 4.967 1.00 95.88 84 VAL A O 1
ATOM 693 N N . TRP A 1 85 ? -7.919 -3.148 4.422 1.00 97.25 85 TRP A N 1
ATOM 694 C CA . TRP A 1 85 ? -8.232 -3.171 2.999 1.00 97.25 85 TRP A CA 1
ATOM 695 C C . TRP A 1 85 ? -9.637 -3.693 2.717 1.00 97.25 85 TRP A C 1
ATOM 697 O O . TRP A 1 85 ? -10.099 -4.647 3.336 1.00 97.25 85 TRP A O 1
ATOM 707 N N . ASN A 1 86 ? -10.314 -3.088 1.744 1.00 96.62 86 ASN A N 1
ATOM 708 C CA . ASN A 1 86 ? -11.537 -3.642 1.170 1.00 96.62 86 ASN A CA 1
ATOM 709 C C . ASN A 1 86 ? -11.220 -4.752 0.140 1.00 96.62 86 ASN A C 1
ATOM 711 O O . ASN A 1 86 ? -10.057 -5.099 -0.093 1.00 96.62 86 ASN A O 1
ATOM 715 N N . ASP A 1 87 ? -12.255 -5.317 -0.486 1.00 97.69 87 ASP A N 1
ATOM 716 C CA . ASP A 1 87 ? -12.094 -6.416 -1.448 1.00 97.69 87 ASP A CA 1
ATOM 717 C C . ASP A 1 87 ? -11.261 -6.034 -2.674 1.00 97.69 87 ASP A C 1
ATOM 719 O O . ASP A 1 87 ? -10.464 -6.846 -3.140 1.00 97.69 87 ASP A O 1
ATOM 723 N N . GLU A 1 88 ? -11.370 -4.797 -3.162 1.00 97.38 88 GLU A N 1
ATOM 724 C CA . GLU A 1 88 ? -10.579 -4.335 -4.306 1.00 97.38 88 GLU A CA 1
ATOM 725 C C . GLU A 1 88 ? -9.080 -4.289 -3.981 1.00 97.38 88 GLU A C 1
ATOM 727 O O . GLU A 1 88 ? -8.264 -4.792 -4.753 1.00 97.38 88 GLU A O 1
ATOM 732 N N . HIS A 1 89 ? -8.702 -3.764 -2.811 1.00 97.75 89 HIS A N 1
ATOM 733 C CA . HIS A 1 89 ? -7.302 -3.747 -2.373 1.00 97.75 89 HIS A CA 1
ATOM 734 C C . HIS A 1 89 ? -6.764 -5.163 -2.129 1.00 97.75 89 HIS A C 1
ATOM 736 O O . HIS A 1 89 ? -5.645 -5.478 -2.535 1.00 97.75 89 HIS A O 1
ATOM 742 N N . ARG A 1 90 ? -7.566 -6.043 -1.510 1.00 98.00 90 ARG A N 1
ATOM 743 C CA . ARG A 1 90 ? -7.197 -7.455 -1.329 1.00 98.00 90 ARG A CA 1
ATOM 744 C C . ARG A 1 90 ? -7.021 -8.170 -2.665 1.00 98.00 90 ARG A C 1
ATOM 746 O O . ARG A 1 90 ? -6.088 -8.954 -2.808 1.00 98.00 90 ARG A O 1
ATOM 753 N N . SER A 1 91 ? -7.883 -7.890 -3.641 1.00 97.00 91 SER A N 1
ATOM 754 C CA . SER A 1 91 ? -7.777 -8.438 -4.993 1.00 97.00 91 SER A CA 1
ATOM 755 C C . SER A 1 91 ? -6.503 -7.963 -5.690 1.00 97.00 91 SER A C 1
ATOM 757 O O . SER A 1 91 ? -5.817 -8.776 -6.305 1.00 97.00 91 SER A O 1
ATOM 759 N N . ALA A 1 92 ? -6.155 -6.679 -5.566 1.00 96.62 92 ALA A N 1
ATOM 760 C CA . ALA A 1 92 ? -4.920 -6.121 -6.114 1.00 96.62 92 ALA A CA 1
ATOM 761 C C . ALA A 1 92 ? -3.671 -6.770 -5.493 1.00 96.62 92 ALA A C 1
ATOM 763 O O . ALA A 1 92 ? -2.795 -7.255 -6.211 1.00 96.62 92 ALA A O 1
ATOM 764 N N . PHE A 1 93 ? -3.624 -6.856 -4.159 1.00 96.94 93 PHE A N 1
ATOM 765 C CA . PHE A 1 93 ? -2.528 -7.508 -3.441 1.00 96.94 93 PHE A CA 1
ATOM 766 C C . PHE A 1 93 ? -2.404 -8.990 -3.814 1.00 96.94 93 PHE A C 1
ATOM 768 O O . PHE A 1 93 ? -1.313 -9.452 -4.140 1.00 96.94 93 PHE A O 1
ATOM 775 N N . ARG A 1 94 ? -3.525 -9.724 -3.849 1.00 96.50 94 ARG A N 1
ATOM 776 C CA . ARG A 1 94 ? -3.550 -11.135 -4.248 1.00 96.50 94 ARG A CA 1
ATOM 777 C C . ARG A 1 94 ? -3.057 -11.335 -5.677 1.00 96.50 94 ARG A C 1
ATOM 779 O O . ARG A 1 94 ? -2.232 -12.212 -5.896 1.00 96.50 94 ARG A O 1
ATOM 786 N N . ALA A 1 95 ? -3.520 -10.524 -6.627 1.00 94.75 95 ALA A N 1
ATOM 787 C CA . ALA A 1 95 ? -3.076 -10.617 -8.015 1.00 94.75 95 ALA A CA 1
ATOM 788 C C . ALA A 1 95 ? -1.554 -10.437 -8.136 1.00 94.75 95 ALA A C 1
ATOM 790 O O . ALA A 1 95 ? -0.903 -11.156 -8.892 1.00 94.75 95 ALA A O 1
ATOM 791 N N . TRP A 1 96 ? -0.974 -9.525 -7.350 1.00 94.31 96 TRP A N 1
ATOM 792 C CA . TRP A 1 96 ? 0.477 -9.382 -7.278 1.00 94.31 96 TRP A CA 1
ATOM 793 C C . TRP A 1 96 ? 1.162 -10.580 -6.605 1.00 94.31 96 TRP A C 1
ATOM 795 O O . TRP A 1 96 ? 2.195 -11.018 -7.098 1.00 94.31 96 TRP A O 1
ATOM 805 N N . CYS A 1 97 ? 0.608 -11.143 -5.526 1.00 94.69 97 CYS A N 1
ATOM 806 C CA . CYS A 1 97 ? 1.159 -12.346 -4.887 1.00 94.69 97 CYS A CA 1
ATOM 807 C C . CYS A 1 97 ? 1.145 -13.569 -5.814 1.00 94.69 97 CYS A C 1
ATOM 809 O O . CYS A 1 97 ? 2.121 -14.317 -5.844 1.00 94.69 97 CYS A O 1
ATOM 811 N N . ASP A 1 98 ? 0.058 -13.761 -6.563 1.00 93.81 98 ASP A N 1
ATOM 812 C CA . ASP A 1 98 ? -0.107 -14.872 -7.503 1.00 93.81 98 ASP A CA 1
ATOM 813 C C . ASP A 1 98 ? 0.885 -14.753 -8.667 1.00 93.81 98 ASP A C 1
ATOM 815 O O . ASP A 1 98 ? 1.389 -15.761 -9.173 1.00 93.81 98 ASP A O 1
ATOM 819 N N . SER A 1 99 ? 1.214 -13.522 -9.082 1.00 88.38 99 SER A N 1
ATOM 820 C CA . SER A 1 99 ? 2.313 -13.319 -10.010 1.00 88.38 99 SER A CA 1
ATOM 821 C C . SER A 1 99 ? 3.042 -11.978 -9.893 1.00 88.38 99 SER A C 1
ATOM 823 O O . SER A 1 99 ? 2.695 -10.989 -10.556 1.00 88.38 99 SER A O 1
ATOM 825 N N . PRO A 1 100 ? 4.131 -11.948 -9.106 1.00 89.00 100 PRO A N 1
ATOM 826 C CA . PRO A 1 100 ? 4.930 -10.749 -8.948 1.00 89.00 100 PRO A CA 1
ATOM 827 C C . PRO A 1 100 ? 5.532 -10.331 -10.288 1.00 89.00 100 PRO A C 1
ATOM 829 O O . PRO A 1 100 ? 6.135 -11.134 -11.001 1.00 89.00 100 PRO A O 1
ATOM 832 N N . TRP A 1 101 ? 5.394 -9.048 -10.622 1.00 82.50 101 TRP A N 1
ATOM 833 C CA . TRP A 1 101 ? 6.031 -8.424 -11.792 1.00 82.50 101 TRP A CA 1
ATOM 834 C C . TRP A 1 101 ? 5.592 -8.945 -13.162 1.00 82.50 101 TRP A C 1
ATOM 836 O O . TRP A 1 101 ? 6.221 -8.590 -14.166 1.00 82.50 101 TRP A O 1
ATOM 846 N N . GLN A 1 102 ? 4.518 -9.737 -13.233 1.00 68.88 102 GLN A N 1
ATOM 847 C CA . GLN A 1 102 ? 4.018 -10.262 -14.500 1.00 68.88 102 GLN A CA 1
ATOM 848 C C . GLN A 1 102 ? 3.755 -9.130 -15.500 1.00 68.88 102 GLN A C 1
ATOM 850 O O . GLN A 1 102 ? 3.155 -8.102 -15.166 1.00 68.88 102 GLN A O 1
ATOM 855 N N . ARG A 1 103 ? 4.222 -9.308 -16.742 1.00 51.28 103 ARG A N 1
ATOM 856 C CA . ARG A 1 103 ? 3.834 -8.445 -17.865 1.00 51.28 103 ARG A CA 1
ATOM 857 C C . ARG A 1 103 ? 2.349 -8.674 -18.169 1.00 51.28 103 ARG A C 1
ATOM 859 O O . ARG A 1 103 ? 1.900 -9.811 -18.033 1.00 51.28 103 ARG A O 1
ATOM 866 N N . PRO A 1 104 ? 1.592 -7.652 -18.608 1.00 46.62 104 PRO A N 1
ATOM 867 C CA . PRO A 1 104 ? 0.252 -7.887 -19.123 1.00 46.62 104 PRO A CA 1
ATOM 868 C C . PRO A 1 104 ? 0.347 -8.925 -20.242 1.00 46.62 104 PRO A C 1
ATOM 870 O O . PRO A 1 104 ? 1.135 -8.759 -21.175 1.00 46.62 104 PRO A O 1
ATOM 873 N N . SER A 1 105 ? -0.417 -10.009 -20.142 1.00 44.31 105 SER A N 1
ATOM 874 C CA . SER A 1 105 ? -0.636 -10.888 -21.285 1.00 44.31 105 SER A CA 1
ATOM 875 C C . SER A 1 105 ? -1.288 -10.045 -22.378 1.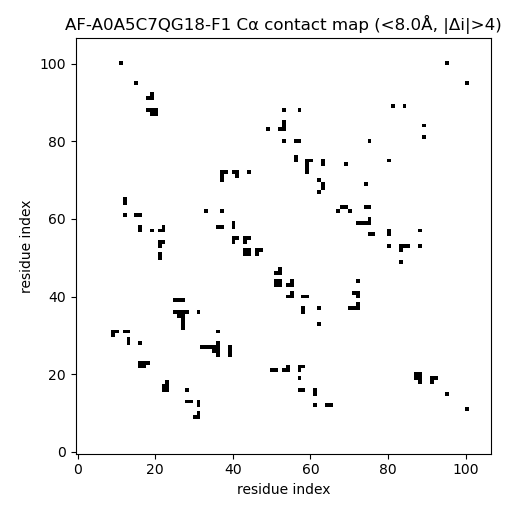00 44.31 105 SER A C 1
ATOM 877 O O . SER A 1 105 ? -2.380 -9.518 -22.150 1.00 44.31 105 SER A O 1
ATOM 879 N N . ALA A 1 106 ? -0.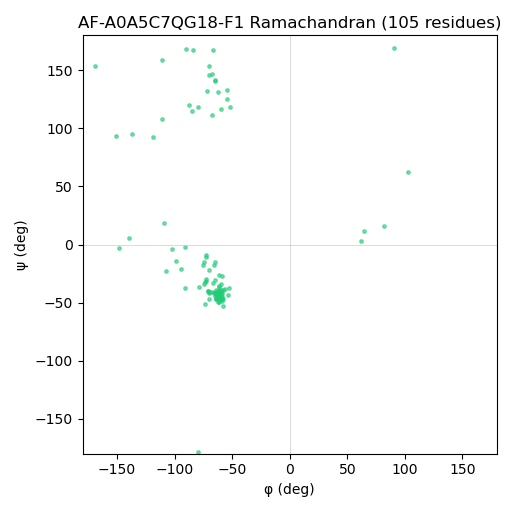606 -9.880 -23.514 1.00 37.84 106 ALA A N 1
ATOM 880 C CA . ALA A 1 106 ? -1.166 -9.222 -24.687 1.00 37.84 106 ALA A CA 1
ATOM 881 C C . ALA A 1 106 ? -2.511 -9.886 -25.015 1.00 37.84 106 ALA A C 1
ATOM 883 O O . ALA A 1 106 ? -2.564 -11.099 -25.230 1.00 37.84 106 ALA A O 1
ATOM 884 N N . ARG A 1 107 ? -3.588 -9.103 -24.956 1.00 35.47 107 ARG A N 1
ATOM 885 C CA . ARG A 1 107 ? -4.872 -9.451 -25.558 1.00 35.47 107 ARG A CA 1
ATOM 886 C C . ARG A 1 107 ? -4.994 -8.688 -26.860 1.00 35.47 107 ARG A C 1
ATOM 888 O O . ARG A 1 107 ? -4.592 -7.503 -26.855 1.00 35.47 107 ARG A O 1
#

Mean predicted aligned error: 6.17 Å

Sequence (107 aa):
MYLAYGWDHDEKIVRLALSFPSLREASGLHPFEPRQFEEWVRLRIFGKDDIDKQALHAGRFIIQVSNGQTWRSGPFEVVTAMLVWNDEHRSAFRAWCDSPWQRPSAR

Secondary structure (DSSP, 8-state):
---SSHHHHHHHHHHHHHHSGGGTT-TTBTTB-HHHHHHHHHHGGG--SHHHHHHHHHHHHHHHHHH-S--TT----HHHHHHH--HHHHHHHHHHHHSTTPPPPP-

Foldseek 3Di:
DDDDPPPLLQVLLLVLQCLQVLRVPAPCSVRNDLVSNLVSLQVLVPPDDLSSVLSNLSSLVSSCVRPNDADPSGHRDPVSNVVSDDPSNVVSVVVCVVPPSDDPDDD

Radius of gyration: 13.76 Å; Cα contacts (8 Å, |Δi|>4): 107; chains: 1; bounding box: 39×28×36 Å

Solvent-accessible surface area (backbone atoms only — not comparable to full-atom values): 6288 Å² t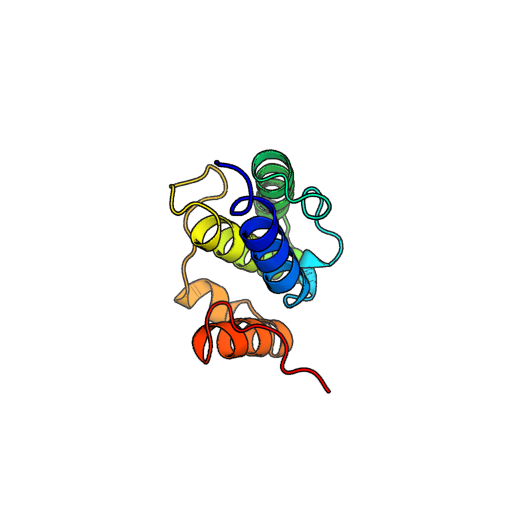otal; per-residue (Å²): 144,83,90,79,69,68,66,63,52,44,52,49,48,35,57,55,42,53,49,27,76,65,40,66,83,49,53,34,46,88,69,64,33,72,68,50,27,46,54,51,33,42,62,24,73,78,44,87,52,68,62,29,51,32,25,31,42,53,41,26,43,48,51,42,72,70,70,68,63,94,54,96,70,50,84,64,52,67,71,62,36,64,73,58,38,54,71,62,41,50,49,36,53,46,54,40,69,78,42,70,88,65,72,81,78,87,125

Nearest PDB structures (foldseek):
  7mwq-assembly2_B-2  TM=3.745E-01  e=3.232E+00  synthetic construct